Protein AF-A0A519GL01-F1 (afdb_monomer)

Sequence (50 aa):
MTTWGASSEVGRLRTVMLHRPGQELARLTPRNNDSLLFDGIPWLGRAQDE

Nearest PDB structures (foldseek):
  1rxx-assembly2_D  TM=9.110E-01  e=1.282E-01  Pseudomonas aeruginosa

Foldseek 3Di:
DDDDDDDDPPDDDDDDDDDQDDCVLVPDDPVCCVVVVHPDRDDNVVSNVD

Mean predicted aligned error: 4.29 Å

Solvent-accessible surface area (backbone atoms only — not comparable to full-atom values): 3729 Å² total; per-residue (Å²): 134,87,84,84,86,83,93,62,97,83,59,89,84,86,81,83,87,86,81,81,72,55,74,72,54,72,70,56,43,98,89,46,22,68,86,69,75,32,99,59,84,72,59,59,72,60,60,59,74,111

Structure (mmCIF, N/CA/C/O backbone):
data_AF-A0A519GL01-F1
#
_entry.id   AF-A0A519GL01-F1
#
loop_
_atom_site.group_PDB
_atom_site.id
_atom_site.type_symbol
_atom_site.label_atom_id
_atom_site.label_alt_id
_atom_site.label_comp_id
_atom_site.label_asym_id
_atom_site.label_entity_id
_atom_site.label_seq_id
_atom_site.pdbx_PDB_ins_code
_atom_site.Cartn_x
_atom_site.Cartn_y
_atom_site.Cartn_z
_atom_site.occupancy
_atom_site.B_iso_or_equiv
_atom_site.auth_seq_id
_atom_site.auth_comp_id
_atom_site.auth_asym_id
_atom_site.auth_atom_id
_atom_site.pdbx_PDB_model_num
ATOM 1 N N . MET A 1 1 ? 20.169 18.044 -16.309 1.00 67.62 1 MET A N 1
ATOM 2 C CA . MET A 1 1 ? 18.835 17.661 -15.799 1.00 67.62 1 MET A CA 1
ATOM 3 C C . MET A 1 1 ? 18.602 16.209 -16.166 1.00 67.62 1 MET A C 1
ATOM 5 O O . MET A 1 1 ? 18.873 15.854 -17.305 1.00 67.62 1 MET A O 1
ATOM 9 N N . THR A 1 2 ? 18.185 15.372 -15.220 1.00 82.19 2 THR A N 1
ATOM 10 C CA . THR A 1 2 ? 17.871 13.964 -15.498 1.00 82.19 2 THR A CA 1
ATOM 11 C C . THR A 1 2 ? 16.480 13.880 -16.122 1.00 82.19 2 THR A C 1
ATOM 13 O O . THR A 1 2 ? 15.529 14.402 -15.545 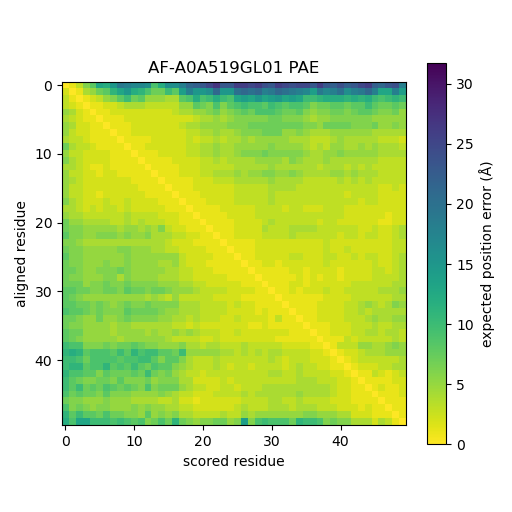1.00 82.19 2 THR A O 1
ATOM 16 N N . THR A 1 3 ? 16.354 13.250 -17.291 1.00 88.94 3 THR A N 1
ATOM 17 C CA . THR A 1 3 ? 15.050 12.978 -17.914 1.00 88.94 3 THR A CA 1
ATOM 18 C C . THR A 1 3 ? 14.445 11.717 -17.301 1.00 88.94 3 THR A C 1
ATOM 20 O O . THR A 1 3 ? 15.088 10.667 -17.282 1.00 88.94 3 THR A O 1
ATOM 23 N N . TRP A 1 4 ? 13.212 11.817 -16.804 1.00 92.81 4 TRP A N 1
ATOM 24 C CA . TRP A 1 4 ? 12.441 10.687 -16.279 1.00 92.81 4 TRP A CA 1
ATOM 25 C C . TRP A 1 4 ? 11.733 9.930 -17.411 1.00 92.81 4 TRP A C 1
ATOM 27 O O . TRP A 1 4 ? 11.349 10.534 -18.410 1.00 92.81 4 TRP A O 1
ATOM 37 N N . GLY A 1 5 ? 11.533 8.619 -17.255 1.00 94.50 5 GLY A N 1
ATOM 38 C CA . GLY A 1 5 ? 10.788 7.810 -18.220 1.00 94.50 5 GLY A CA 1
ATOM 39 C C . GLY A 1 5 ? 10.627 6.353 -17.789 1.00 94.50 5 GLY A C 1
ATOM 40 O O . GLY A 1 5 ? 11.422 5.841 -17.001 1.00 94.50 5 GLY A O 1
ATOM 41 N N . ALA A 1 6 ? 9.603 5.695 -18.333 1.00 96.50 6 ALA A N 1
ATOM 42 C CA . ALA A 1 6 ? 9.323 4.274 -18.156 1.00 96.50 6 ALA A CA 1
ATOM 43 C C . ALA A 1 6 ? 9.047 3.654 -19.533 1.00 96.50 6 ALA A C 1
ATOM 45 O O . ALA A 1 6 ? 8.048 3.973 -20.168 1.00 96.50 6 ALA A O 1
ATOM 46 N N . SER A 1 7 ? 9.965 2.819 -20.023 1.00 96.19 7 SER A N 1
ATOM 47 C CA . SER A 1 7 ? 9.885 2.187 -21.353 1.00 96.19 7 SER A CA 1
ATOM 48 C C . SER A 1 7 ? 9.754 0.660 -21.304 1.00 96.19 7 SER A C 1
ATOM 50 O O . SER A 1 7 ? 9.687 0.013 -22.344 1.00 96.19 7 SER A O 1
ATOM 52 N N . SER A 1 8 ? 9.749 0.073 -20.105 1.00 96.94 8 SER A N 1
ATOM 53 C CA . SER A 1 8 ? 9.555 -1.358 -19.864 1.00 96.94 8 SER A CA 1
ATOM 54 C C . SER A 1 8 ? 8.944 -1.563 -18.479 1.00 96.94 8 SER A C 1
ATOM 56 O O . SER A 1 8 ? 9.360 -0.899 -17.532 1.00 96.94 8 SER A O 1
ATOM 58 N N . GLU A 1 9 ? 8.005 -2.503 -18.362 1.00 97.81 9 GLU A N 1
ATOM 59 C CA . GLU A 1 9 ? 7.377 -2.904 -17.091 1.00 97.81 9 GLU A CA 1
ATOM 60 C C . GLU A 1 9 ? 8.187 -3.971 -16.327 1.00 97.81 9 GLU A C 1
ATOM 62 O O . GLU A 1 9 ? 7.952 -4.194 -15.145 1.00 97.81 9 GLU A O 1
ATOM 67 N N . VAL A 1 10 ? 9.164 -4.613 -16.986 1.00 97.94 10 VAL A N 1
ATOM 68 C CA . VAL A 1 10 ? 9.953 -5.741 -16.438 1.00 97.94 10 VAL A CA 1
ATOM 69 C C . VAL A 1 10 ? 11.467 -5.490 -16.418 1.00 97.94 10 VAL A C 1
ATOM 71 O O . VAL A 1 10 ? 12.247 -6.345 -16.000 1.00 97.94 10 VAL A O 1
ATOM 74 N N . GLY A 1 11 ? 11.912 -4.326 -16.896 1.00 96.69 11 GLY A N 1
ATOM 75 C CA . GLY A 1 11 ? 13.314 -3.913 -16.851 1.00 96.69 11 GLY A CA 1
ATOM 76 C C . GLY A 1 11 ? 13.776 -3.513 -15.444 1.00 96.69 11 GLY A C 1
ATOM 77 O O . GLY A 1 11 ? 12.994 -3.418 -14.500 1.00 96.69 11 GLY A O 1
ATOM 78 N N . ARG A 1 12 ? 15.074 -3.222 -15.287 1.00 96.19 12 ARG A N 1
ATOM 79 C CA . ARG A 1 12 ? 15.622 -2.789 -13.992 1.00 96.19 12 ARG A CA 1
ATOM 80 C C . ARG A 1 12 ? 15.023 -1.449 -13.552 1.00 96.19 12 ARG A C 1
ATOM 82 O O . ARG A 1 12 ? 15.277 -0.420 -14.182 1.00 96.19 12 ARG A O 1
ATOM 89 N N . LEU A 1 13 ? 14.335 -1.459 -12.413 1.00 96.88 13 LEU A N 1
ATOM 90 C CA . LEU A 1 13 ? 13.813 -0.264 -11.756 1.00 96.88 13 LEU A CA 1
ATOM 91 C C . LEU A 1 13 ? 14.959 0.651 -11.287 1.00 96.88 13 LEU A C 1
ATOM 93 O O . LEU A 1 13 ? 15.904 0.198 -10.639 1.00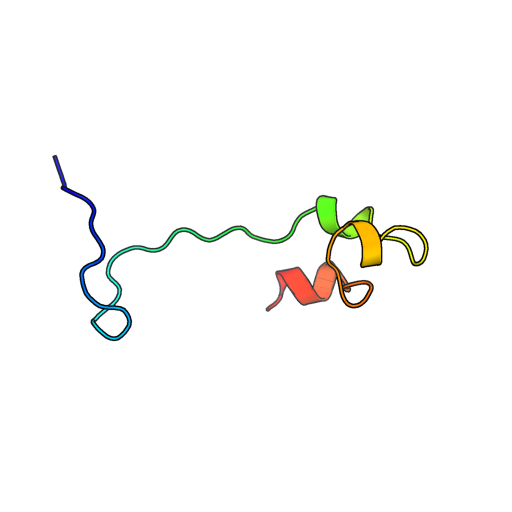 96.88 13 LEU A O 1
ATOM 97 N N . ARG A 1 14 ? 14.885 1.940 -11.636 1.00 94.94 14 ARG A N 1
ATOM 98 C CA . ARG A 1 14 ? 15.896 2.958 -11.274 1.00 94.94 14 ARG A CA 1
ATOM 99 C C . ARG A 1 14 ? 15.396 3.937 -10.220 1.00 94.94 14 ARG A C 1
ATOM 101 O O . ARG A 1 14 ? 16.159 4.368 -9.363 1.00 94.94 14 ARG A O 1
ATOM 108 N N . THR A 1 15 ? 14.127 4.315 -10.303 1.00 94.94 15 THR A N 1
ATOM 109 C CA . THR A 1 15 ? 13.488 5.254 -9.381 1.00 94.94 15 THR A CA 1
ATOM 110 C C . THR A 1 15 ? 12.014 4.902 -9.290 1.00 94.94 15 THR A C 1
ATOM 112 O O . THR A 1 15 ? 11.410 4.537 -10.296 1.00 94.94 15 THR A O 1
ATOM 115 N N . VAL A 1 16 ? 11.457 5.000 -8.088 1.00 96.31 16 VAL A N 1
ATOM 116 C CA . VAL A 1 16 ? 10.055 4.712 -7.794 1.00 96.31 16 VAL A CA 1
ATOM 117 C C . VAL A 1 16 ? 9.520 5.758 -6.827 1.00 96.31 16 VAL A C 1
ATOM 119 O O . VAL A 1 16 ? 10.264 6.275 -5.993 1.00 96.31 16 VAL A O 1
ATOM 122 N N . MET A 1 17 ? 8.236 6.075 -6.960 1.00 95.94 17 MET A N 1
ATOM 123 C CA . MET A 1 17 ? 7.493 6.872 -5.994 1.00 95.94 17 MET A CA 1
ATOM 124 C C . MET A 1 17 ? 6.609 5.929 -5.184 1.00 95.94 17 MET A C 1
ATOM 126 O O . MET A 1 17 ? 5.901 5.106 -5.757 1.00 95.94 17 MET A O 1
ATOM 130 N N . LEU A 1 18 ? 6.668 6.051 -3.862 1.00 95.94 18 LEU A N 1
ATOM 131 C CA . LEU A 1 18 ? 5.876 5.267 -2.921 1.00 95.94 18 LEU A CA 1
ATOM 132 C C . LEU A 1 18 ? 5.161 6.225 -1.966 1.00 95.94 18 LEU A C 1
ATOM 134 O O . LEU A 1 18 ? 5.675 7.305 -1.671 1.00 95.94 18 LEU A O 1
ATOM 138 N N . HIS A 1 19 ? 4.002 5.810 -1.462 1.00 95.06 19 HIS A N 1
ATOM 139 C CA . HIS A 1 19 ? 3.276 6.498 -0.396 1.00 95.06 19 HIS A CA 1
ATOM 140 C C . HIS A 1 19 ? 3.097 5.531 0.771 1.00 95.06 19 HIS A C 1
ATOM 142 O O . HIS A 1 19 ? 2.594 4.425 0.579 1.00 95.06 19 HIS A O 1
ATOM 148 N N . ARG A 1 20 ? 3.527 5.936 1.969 1.00 94.19 20 ARG A N 1
ATOM 149 C CA . ARG A 1 20 ? 3.326 5.147 3.188 1.00 94.19 20 ARG A CA 1
ATOM 150 C C . ARG A 1 20 ? 1.913 5.412 3.712 1.00 94.19 20 ARG A C 1
ATOM 152 O O . ARG A 1 20 ? 1.591 6.585 3.908 1.00 94.19 20 ARG A O 1
ATOM 159 N N . PRO A 1 21 ? 1.112 4.374 4.009 1.00 95.12 21 PRO A N 1
ATOM 160 C CA . PRO A 1 21 ? -0.219 4.573 4.561 1.00 95.12 21 PRO A CA 1
ATOM 161 C C . PRO A 1 21 ? -0.201 5.409 5.841 1.00 95.12 21 PRO A C 1
ATOM 163 O O . PRO A 1 21 ? 0.602 5.177 6.750 1.00 95.12 21 PRO A O 1
ATOM 166 N N . GLY A 1 22 ? -1.088 6.390 5.918 1.00 93.31 22 GLY A N 1
ATOM 167 C CA . GLY A 1 22 ? -1.215 7.316 7.034 1.00 93.31 22 GLY A CA 1
ATOM 168 C C . GLY A 1 22 ? -2.598 7.299 7.682 1.00 93.31 22 GLY A C 1
ATOM 169 O O . GLY A 1 22 ? -3.365 6.336 7.607 1.00 93.31 22 GLY A O 1
ATOM 170 N N . GLN A 1 23 ? -2.924 8.407 8.349 1.00 93.38 23 GLN A N 1
ATOM 171 C CA . GLN A 1 23 ? -4.183 8.587 9.082 1.00 93.38 23 GLN A CA 1
ATOM 172 C C . GLN A 1 23 ? -5.428 8.548 8.182 1.00 93.38 23 GLN A C 1
ATOM 174 O O . GLN A 1 23 ? -6.543 8.452 8.689 1.00 93.38 23 GLN A O 1
ATOM 179 N N . GLU A 1 24 ? -5.270 8.608 6.861 1.00 93.25 24 GLU A N 1
ATOM 180 C CA . GLU A 1 24 ? -6.351 8.379 5.907 1.00 93.25 24 GLU A CA 1
ATOM 181 C C . GLU A 1 24 ? -7.004 7.004 6.090 1.00 93.25 24 GLU A C 1
ATOM 183 O O . GLU A 1 24 ? -8.231 6.924 6.063 1.00 93.25 24 GLU A O 1
ATOM 188 N N . LEU A 1 25 ? -6.232 5.949 6.385 1.00 92.94 25 LEU A N 1
ATOM 189 C CA . LEU A 1 25 ? -6.796 4.612 6.598 1.00 92.94 25 LEU A CA 1
ATOM 190 C C . LEU A 1 25 ? -7.567 4.507 7.917 1.00 92.94 25 LEU A C 1
ATOM 192 O O . LEU A 1 25 ? -8.532 3.753 8.005 1.00 92.94 25 LEU A O 1
ATOM 196 N N . ALA A 1 26 ? -7.203 5.302 8.929 1.00 90.38 26 ALA A N 1
ATOM 197 C CA . ALA A 1 26 ? -7.908 5.331 10.214 1.00 90.38 26 ALA A CA 1
ATOM 198 C C . ALA A 1 26 ? -9.335 5.910 10.111 1.00 90.38 26 ALA A C 1
ATOM 200 O O . ALA A 1 26 ? -10.110 5.814 11.060 1.00 90.38 26 ALA A O 1
ATOM 201 N N . ARG A 1 27 ? -9.691 6.520 8.973 1.00 93.00 27 ARG A N 1
ATOM 202 C CA . ARG A 1 27 ? -11.023 7.097 8.710 1.00 93.00 27 ARG A CA 1
ATOM 203 C C . ARG A 1 27 ? -11.978 6.119 8.023 1.00 93.00 27 ARG A C 1
ATOM 205 O O . ARG A 1 27 ? -13.141 6.461 7.789 1.00 93.00 27 ARG A O 1
ATOM 212 N N . LEU A 1 28 ? -11.494 4.930 7.672 1.00 94.38 28 LEU A N 1
ATOM 213 C CA . LEU A 1 28 ? -12.310 3.889 7.067 1.00 94.38 28 LEU A CA 1
ATOM 214 C C . LEU A 1 28 ? -13.227 3.261 8.116 1.00 94.38 28 LEU A C 1
ATOM 216 O O . LEU A 1 28 ? 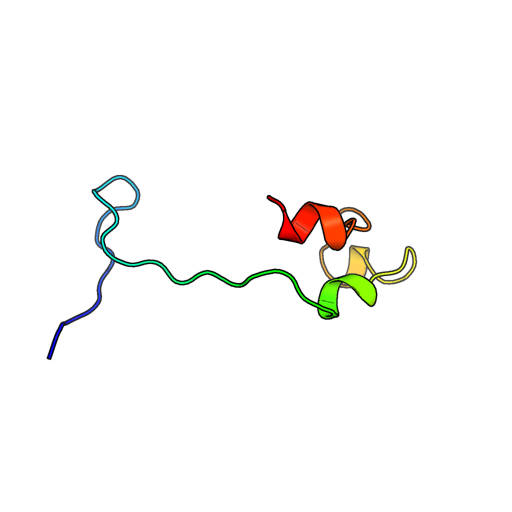-12.847 3.006 9.256 1.00 94.38 28 LEU A O 1
ATOM 220 N N . THR A 1 29 ? -14.465 3.022 7.713 1.00 93.75 29 THR A N 1
ATOM 221 C CA . THR A 1 29 ? -15.528 2.427 8.519 1.00 93.75 29 THR A CA 1
ATOM 222 C C . THR A 1 29 ? -16.272 1.402 7.668 1.00 93.75 29 THR A C 1
ATOM 224 O O . THR A 1 29 ? -16.273 1.525 6.441 1.00 93.75 29 THR A O 1
ATOM 227 N N . PRO A 1 30 ? -17.009 0.456 8.279 1.00 94.50 30 PRO A N 1
ATOM 228 C CA . PRO A 1 30 ? -17.805 -0.506 7.512 1.00 94.50 30 PRO A CA 1
ATOM 229 C C . PRO A 1 30 ? -18.885 0.144 6.634 1.00 94.50 30 PRO A C 1
ATOM 231 O O . PRO A 1 30 ? -19.471 -0.509 5.787 1.00 94.50 30 PRO A O 1
ATOM 234 N N . ARG A 1 31 ? -19.211 1.421 6.878 1.00 95.75 31 ARG A N 1
ATOM 235 C CA . ARG A 1 31 ? -20.248 2.150 6.144 1.00 95.75 31 ARG A CA 1
ATOM 236 C C . ARG A 1 31 ? -19.710 2.873 4.907 1.00 95.75 31 ARG A C 1
ATOM 238 O O . ARG A 1 31 ? -20.504 3.226 4.041 1.00 95.75 31 ARG A O 1
ATOM 245 N N . ASN A 1 32 ? -18.409 3.166 4.850 1.00 94.62 32 ASN A N 1
ATOM 246 C CA . ASN A 1 32 ? -17.819 3.986 3.785 1.00 94.62 32 ASN A CA 1
ATOM 247 C C . ASN A 1 32 ? -16.722 3.278 2.974 1.00 94.62 32 ASN A C 1
ATOM 249 O O . ASN A 1 32 ? -16.348 3.808 1.931 1.00 94.62 32 ASN A O 1
ATOM 253 N N . ASN A 1 33 ? -16.222 2.117 3.404 1.00 93.69 33 ASN A N 1
ATOM 254 C CA . ASN A 1 33 ? -15.130 1.398 2.737 1.00 93.69 33 ASN A CA 1
ATOM 255 C C . ASN A 1 33 ? -15.430 1.117 1.253 1.00 93.69 33 ASN A C 1
ATOM 257 O O . ASN A 1 33 ? -14.624 1.494 0.407 1.00 93.69 33 ASN A O 1
ATOM 261 N N . ASP A 1 34 ? -16.609 0.575 0.932 1.00 93.06 34 ASP A N 1
ATOM 262 C CA . ASP A 1 34 ? -16.975 0.189 -0.436 1.00 93.06 34 ASP A CA 1
ATOM 263 C C . ASP A 1 34 ? -17.017 1.420 -1.352 1.00 93.06 34 ASP A C 1
ATOM 265 O O .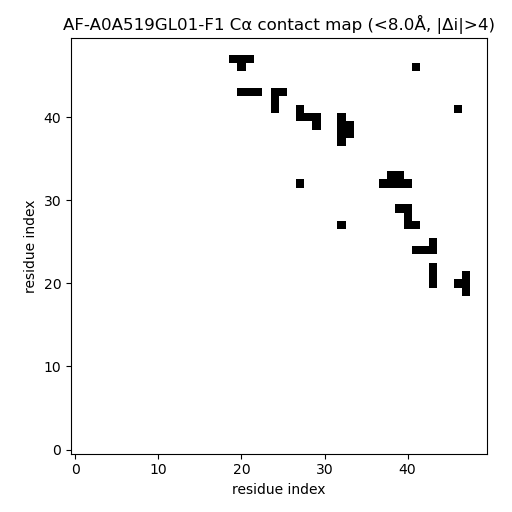 ASP A 1 34 ? -16.499 1.417 -2.467 1.00 93.06 34 ASP A O 1
ATOM 269 N N . SER A 1 35 ? -17.565 2.531 -0.844 1.00 95.94 35 SER A N 1
ATOM 270 C CA . SER A 1 35 ? -17.596 3.809 -1.566 1.00 95.94 35 SER A CA 1
ATOM 271 C C . SER A 1 35 ? -16.213 4.438 -1.756 1.00 95.94 35 SER A C 1
ATOM 273 O O . SER A 1 35 ? -16.025 5.246 -2.663 1.00 95.94 35 SER A O 1
ATOM 275 N N . LEU A 1 36 ? -15.254 4.073 -0.903 1.00 95.12 36 LEU A N 1
ATOM 276 C CA . LEU A 1 36 ? -13.860 4.508 -0.960 1.00 95.12 36 LEU A CA 1
ATOM 277 C C . LEU A 1 36 ? -12.957 3.477 -1.654 1.00 95.12 36 LEU A C 1
ATOM 279 O O . LEU A 1 36 ? -11.741 3.646 -1.632 1.00 95.12 36 LEU A O 1
ATOM 283 N N . LEU A 1 37 ? -13.547 2.468 -2.308 1.00 94.50 37 LEU A N 1
ATOM 284 C CA . LEU A 1 37 ? -12.859 1.438 -3.094 1.00 94.50 37 LEU A CA 1
ATOM 285 C C . LEU A 1 37 ? -11.956 0.520 -2.255 1.00 94.50 37 LEU A C 1
ATOM 287 O O . LEU A 1 37 ? -10.929 0.042 -2.733 1.00 94.50 37 LEU A O 1
ATOM 291 N N . PHE A 1 38 ? -12.342 0.276 -1.001 1.00 93.38 38 PHE A N 1
ATOM 292 C CA . PHE A 1 38 ? -11.684 -0.689 -0.127 1.00 93.38 38 PHE A CA 1
ATOM 293 C C . PHE A 1 38 ? -12.549 -1.934 0.058 1.00 93.38 38 PHE A C 1
ATOM 295 O O . PHE A 1 38 ? -13.642 -1.853 0.617 1.00 93.38 38 PHE A O 1
ATOM 302 N N . ASP A 1 39 ? -11.990 -3.097 -0.279 1.00 90.19 39 ASP A N 1
ATOM 303 C CA . ASP A 1 39 ? -12.628 -4.411 -0.095 1.00 90.19 39 ASP A CA 1
ATOM 304 C C . ASP A 1 39 ? -12.812 -4.805 1.388 1.00 90.19 39 ASP A C 1
ATOM 306 O O . ASP A 1 39 ? -13.474 -5.788 1.714 1.00 90.19 39 ASP A O 1
ATOM 310 N N . GLY A 1 40 ? -12.214 -4.049 2.314 1.00 89.12 40 GLY A N 1
ATOM 311 C CA . GLY A 1 40 ? -12.315 -4.253 3.755 1.00 89.12 40 GLY A CA 1
ATOM 312 C C . GLY A 1 40 ? -11.613 -3.149 4.543 1.00 89.12 40 GLY A C 1
ATOM 313 O O . GLY A 1 40 ? -11.014 -2.244 3.967 1.00 89.12 40 GLY A O 1
ATOM 314 N N . ILE A 1 41 ? -11.682 -3.205 5.876 1.00 91.19 41 ILE A N 1
ATOM 315 C CA . ILE A 1 41 ? -11.040 -2.201 6.738 1.00 91.19 41 ILE A CA 1
ATOM 316 C C . ILE A 1 41 ? -9.602 -2.639 7.038 1.00 91.19 41 ILE A C 1
ATOM 318 O O . ILE A 1 41 ? -9.411 -3.637 7.740 1.00 91.19 41 ILE A O 1
ATOM 322 N N . PRO A 1 42 ? -8.585 -1.914 6.541 1.00 89.12 42 PRO A N 1
ATOM 323 C CA . PRO A 1 42 ? -7.194 -2.254 6.786 1.00 89.12 42 PRO A CA 1
ATOM 324 C C . PRO A 1 42 ? -6.788 -1.928 8.225 1.00 89.12 42 PRO A C 1
ATOM 326 O O . PRO A 1 42 ? -7.230 -0.943 8.823 1.00 89.12 42 PRO A O 1
ATOM 329 N N . TRP A 1 43 ? 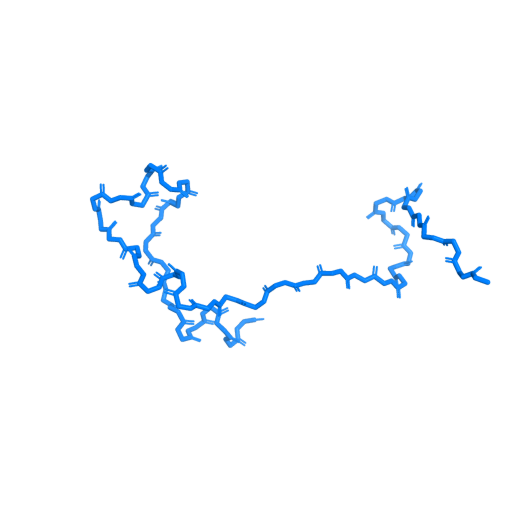-5.874 -2.726 8.774 1.00 89.81 43 TRP A N 1
ATOM 330 C CA . TRP A 1 43 ? -5.232 -2.406 10.043 1.00 89.81 43 TRP A CA 1
ATOM 331 C C . TRP A 1 43 ? -4.025 -1.496 9.798 1.00 89.81 43 TRP A C 1
ATOM 333 O O . TRP A 1 43 ? -2.986 -1.961 9.338 1.00 89.81 43 TRP A O 1
ATOM 343 N N . LEU A 1 44 ? -4.158 -0.203 10.124 1.00 87.81 44 LEU A N 1
ATOM 344 C CA . LEU A 1 44 ? -3.137 0.814 9.825 1.00 87.81 44 L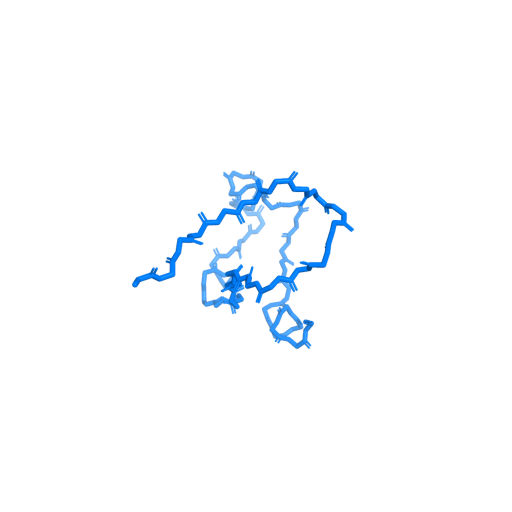EU A CA 1
ATOM 345 C C . LEU A 1 44 ? -1.739 0.456 10.355 1.00 87.81 44 LEU A C 1
ATOM 347 O O . LEU A 1 44 ? -0.771 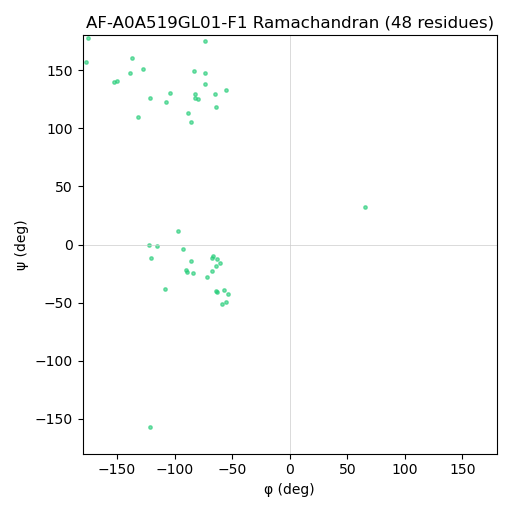0.635 9.629 1.00 87.81 44 LEU A O 1
ATOM 351 N N . GLY A 1 45 ? -1.632 -0.066 11.583 1.00 89.94 45 GLY A N 1
ATOM 352 C CA . GLY A 1 45 ? -0.333 -0.436 12.161 1.00 89.94 45 GLY A CA 1
ATOM 353 C C . GLY A 1 45 ? 0.396 -1.473 11.306 1.00 89.94 45 GLY A C 1
ATOM 354 O O . GLY A 1 45 ? 1.512 -1.234 10.866 1.00 89.94 45 GLY A O 1
ATOM 355 N N . ARG A 1 46 ? -0.288 -2.570 10.958 1.00 89.81 46 ARG A N 1
ATOM 356 C CA . ARG A 1 46 ? 0.272 -3.594 10.066 1.00 89.81 46 ARG A CA 1
ATOM 357 C C . ARG A 1 46 ? 0.539 -3.064 8.657 1.00 89.81 46 ARG A C 1
ATOM 359 O O . ARG A 1 46 ? 1.585 -3.363 8.106 1.00 89.81 46 ARG A O 1
ATOM 366 N N . ALA A 1 47 ? -0.348 -2.237 8.107 1.00 90.44 47 ALA A N 1
ATOM 367 C CA . ALA A 1 47 ? -0.160 -1.647 6.780 1.00 90.44 47 ALA A CA 1
ATOM 368 C C . ALA A 1 47 ? 1.058 -0.702 6.689 1.00 90.44 47 ALA A C 1
ATOM 370 O O . ALA A 1 47 ? 1.503 -0.384 5.592 1.00 90.44 47 ALA A O 1
ATOM 371 N N . GLN A 1 48 ? 1.574 -0.207 7.819 1.00 91.19 48 GLN A N 1
ATOM 372 C CA . GLN A 1 48 ? 2.815 0.572 7.872 1.00 91.19 48 GLN A CA 1
ATOM 373 C C . GLN A 1 48 ? 4.068 -0.295 8.061 1.00 91.19 48 GLN A C 1
ATOM 375 O O . GLN A 1 48 ? 5.166 0.171 7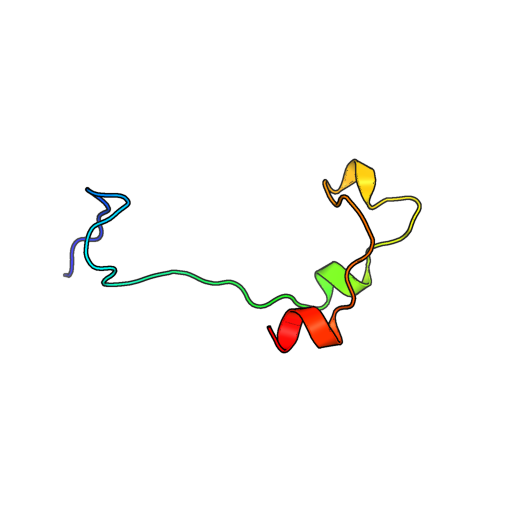.742 1.00 9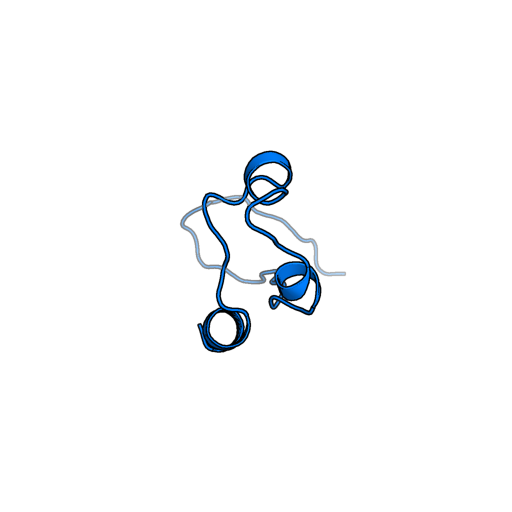1.19 48 GLN A O 1
ATOM 380 N N . ASP A 1 49 ? 3.914 -1.494 8.621 1.00 91.38 49 ASP A N 1
ATOM 381 C CA . ASP A 1 49 ? 5.009 -2.434 8.878 1.00 91.38 49 ASP A CA 1
ATOM 382 C C . ASP A 1 49 ? 5.358 -3.288 7.643 1.00 91.38 49 ASP A C 1
ATOM 384 O O . ASP A 1 49 ? 6.493 -3.755 7.537 1.00 91.38 49 ASP A O 1
ATOM 388 N N . GLU A 1 50 ? 4.401 -3.479 6.728 1.00 86.31 50 GLU A N 1
ATOM 389 C CA . GLU A 1 50 ? 4.570 -4.116 5.406 1.00 86.31 50 GLU A CA 1
ATOM 390 C C . GLU A 1 50 ? 5.309 -3.214 4.396 1.00 86.31 50 GLU A C 1
ATOM 392 O O . GLU A 1 50 ? 6.143 -3.761 3.634 1.00 86.31 50 GLU A O 1
#

Secondary structure (DSSP, 8-state):
-PPP----SSS-----------TTGGG--TTTTGGGT-SS---HHHHHH-

pLDDT: mean 92.7, std 4.77, range [67.62, 97.94]

Radius of gyration: 16.22 Å; Cα contacts (8 Å, |Δi|>4): 24; chains: 1; bounding box: 39×23×34 Å